Protein AF-A0A3A8K937-F1 (afdb_monomer)

Sequence (108 aa):
MNARDTEVRQQLLHRRETLLTLRRLHGLAAQLVQDLGEPERADSAGVPEELRMLARLHALEERALEEVERALERLGPDGPARCEICGSALGPESPRSLPEVRCCVARA

Secondary structure (DSSP, 8-state):
--HHHHHHHHHHHHHHHHHHHHHHHHHHHHHHHHHT--SS-TT--S--HHHHHHHHHHHHHHHHHHHHHHHHHHH-SSSS-B-TTT--B--TTS-TT-TT--S-GGG-

Radius of gyration: 22.57 Å; Cα contacts (8 Å, |Δi|>4): 67; chains: 1; bounding box: 59×20×56 Å

Nearest PDB structures (foldseek):
  7n6g-assembly1_3I  TM=4.844E-01  e=1.181E+00  Chlamydomonas reinhardtii
  6rw8-assembly1_A  TM=6.672E-01  e=5.181E+00  Xenorhabdus nematophila
  3zx6-assembly1_A  TM=4.708E-01  e=7.974E+00  Archaeoglobus fulgidus DSM 4304
  2dl1-assembly1_A  TM=3.413E-01  e=3.366E+00  Homo sapiens

pLDDT: mean 75.33, std 16.69, range [44.62, 95.62]

Mean predicted aligned error: 13.55 Å

Solvent-accessible surface area (backbone atoms only — not comparable to full-atom values): 6537 Å² total; per-residue (Å²): 118,54,74,64,59,53,51,52,48,50,52,45,52,52,50,45,54,50,43,55,51,50,48,54,51,47,51,53,51,46,50,51,55,57,72,70,61,73,79,92,67,88,87,68,99,59,83,53,69,65,53,56,51,44,53,51,51,47,55,51,44,50,53,53,44,53,54,41,50,55,52,48,59,75,57,45,97,72,52,64,62,54,12,76,84,76,65,46,65,38,55,91,80,52,71,93,82,51,98,80,70,52,49,32,86,94,72,97

Structure (mmCIF, N/CA/C/O backbone):
data_AF-A0A3A8K937-F1
#
_entry.id   AF-A0A3A8K937-F1
#
loop_
_atom_site.group_PDB
_atom_site.id
_atom_site.type_symbol
_atom_site.label_atom_id
_atom_site.label_alt_id
_atom_site.label_comp_id
_atom_site.label_asym_id
_atom_site.label_entity_id
_atom_site.label_seq_id
_atom_site.pdbx_PDB_ins_code
_atom_site.Cartn_x
_atom_site.Cartn_y
_atom_site.Cartn_z
_atom_site.occupancy
_atom_site.B_iso_or_equiv
_atom_site.auth_seq_id
_atom_site.auth_comp_id
_atom_site.auth_asym_id
_atom_site.auth_atom_id
_atom_site.pdbx_PDB_model_num
ATOM 1 N N . MET A 1 1 ? -14.493 0.858 22.031 1.00 53.84 1 MET A N 1
ATOM 2 C CA . MET A 1 1 ? -13.586 0.211 21.061 1.00 53.84 1 MET A CA 1
ATOM 3 C C . MET A 1 1 ? -12.987 -0.995 21.764 1.00 53.84 1 MET A C 1
ATOM 5 O O . MET A 1 1 ? -12.430 -0.800 22.840 1.00 53.84 1 MET A O 1
ATOM 9 N N . ASN A 1 2 ? -13.207 -2.222 21.280 1.00 60.06 2 ASN A N 1
ATOM 10 C CA . ASN A 1 2 ? -12.653 -3.402 21.954 1.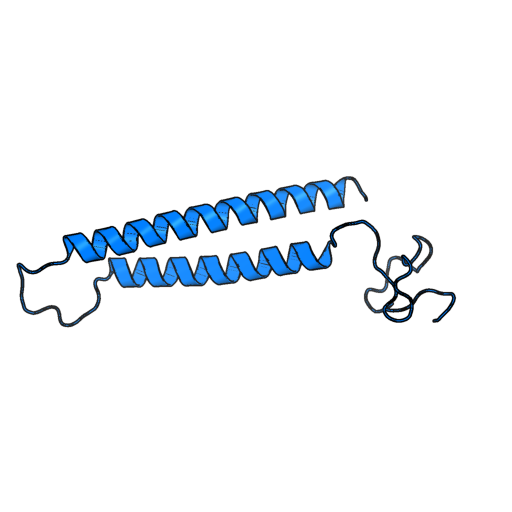00 60.06 2 ASN A CA 1
ATOM 11 C C . ASN A 1 2 ? -11.146 -3.484 21.686 1.00 60.06 2 ASN A C 1
ATOM 13 O O . ASN A 1 2 ? -10.698 -3.070 20.621 1.00 60.06 2 ASN A O 1
ATOM 17 N N . ALA A 1 3 ? -10.367 -4.048 22.615 1.00 67.56 3 ALA A N 1
ATOM 18 C CA . ALA A 1 3 ? -8.917 -4.211 22.443 1.00 67.56 3 ALA A CA 1
ATOM 19 C C . ALA A 1 3 ? -8.559 -4.917 21.117 1.00 67.56 3 ALA A C 1
ATOM 21 O O . ALA A 1 3 ? -7.648 -4.486 20.418 1.00 67.56 3 ALA A O 1
ATOM 22 N N . ARG A 1 4 ? -9.369 -5.905 20.711 1.00 71.62 4 ARG A N 1
ATOM 23 C CA . ARG A 1 4 ? -9.247 -6.601 19.421 1.00 71.62 4 ARG A CA 1
ATOM 24 C C . ARG A 1 4 ? -9.480 -5.697 18.207 1.00 71.62 4 ARG A C 1
ATOM 26 O O . ARG A 1 4 ? -8.737 -5.801 17.242 1.00 71.62 4 ARG A O 1
ATOM 33 N N . ASP A 1 5 ? -10.460 -4.796 18.251 1.00 74.50 5 ASP A N 1
ATOM 34 C CA . ASP A 1 5 ? -10.738 -3.880 17.131 1.00 74.50 5 ASP A CA 1
ATOM 35 C C . ASP A 1 5 ? -9.589 -2.877 16.962 1.00 74.50 5 ASP A C 1
ATOM 37 O O . ASP A 1 5 ? -9.191 -2.548 15.846 1.00 74.50 5 ASP A O 1
ATOM 41 N N . THR A 1 6 ? -9.006 -2.435 18.081 1.00 77.06 6 THR A N 1
ATOM 42 C CA . THR A 1 6 ? -7.812 -1.584 18.092 1.00 77.06 6 THR A CA 1
ATOM 43 C C . THR A 1 6 ? -6.599 -2.310 17.509 1.00 77.06 6 THR A C 1
ATOM 45 O O . THR A 1 6 ? -5.908 -1.744 16.666 1.00 77.06 6 THR A O 1
ATOM 48 N N . GLU A 1 7 ? -6.344 -3.555 17.920 1.00 80.44 7 GLU A N 1
ATOM 49 C CA . GLU A 1 7 ? -5.241 -4.377 17.401 1.00 80.44 7 GLU A CA 1
ATOM 50 C C . GLU A 1 7 ? -5.383 -4.637 15.898 1.00 80.44 7 GLU A C 1
ATOM 52 O O . GLU A 1 7 ? -4.435 -4.419 15.143 1.00 80.44 7 GLU A O 1
ATOM 57 N N . VAL A 1 8 ? -6.578 -5.025 15.443 1.00 84.44 8 VAL A N 1
ATOM 58 C CA . VAL A 1 8 ? -6.868 -5.243 14.019 1.00 84.44 8 VAL A CA 1
ATOM 59 C C . VAL A 1 8 ? -6.690 -3.947 13.226 1.00 84.44 8 VAL A C 1
ATOM 61 O O . VAL A 1 8 ? -6.072 -3.958 12.162 1.00 84.44 8 VAL A O 1
ATOM 64 N N . ARG A 1 9 ? -7.153 -2.805 13.750 1.00 85.31 9 ARG A N 1
ATOM 65 C CA . ARG A 1 9 ? -6.943 -1.499 13.111 1.00 85.31 9 ARG A CA 1
ATOM 66 C C . ARG A 1 9 ? -5.459 -1.163 12.980 1.00 85.31 9 ARG A C 1
ATOM 68 O O . ARG A 1 9 ? -5.041 -0.731 11.912 1.00 85.31 9 ARG A O 1
ATOM 75 N N . GLN A 1 10 ? -4.661 -1.376 14.027 1.00 87.69 10 GLN A N 1
ATOM 76 C CA . GLN A 1 10 ? -3.214 -1.133 13.981 1.00 87.69 10 GLN A CA 1
ATOM 77 C C . GLN A 1 10 ? -2.518 -2.033 12.953 1.00 87.69 10 GLN A C 1
ATOM 79 O O . GLN A 1 10 ? -1.694 -1.554 12.178 1.00 87.69 10 GLN A O 1
ATOM 84 N N . GLN A 1 11 ? -2.898 -3.312 12.875 1.00 91.06 11 GLN A N 1
ATOM 85 C CA . GLN A 1 11 ? -2.377 -4.230 11.858 1.00 91.06 11 GLN A CA 1
ATOM 86 C C . GLN A 1 11 ? -2.726 -3.773 10.435 1.00 91.06 11 GLN A C 1
ATOM 88 O O . GLN A 1 11 ? -1.864 -3.787 9.557 1.00 91.06 11 GLN A O 1
ATOM 93 N N . LEU A 1 12 ? -3.964 -3.329 10.203 1.00 89.94 12 LEU A N 1
ATOM 94 C CA . LEU A 1 12 ? -4.400 -2.822 8.899 1.00 89.94 12 LEU A CA 1
ATOM 95 C C . LEU A 1 12 ? -3.699 -1.512 8.520 1.00 89.94 12 LEU A C 1
ATOM 97 O O . LEU A 1 12 ? -3.279 -1.362 7.375 1.00 89.94 12 LEU A O 1
ATOM 101 N N . LEU A 1 13 ? -3.514 -0.589 9.468 1.00 90.69 13 LEU A N 1
ATOM 102 C CA . LEU A 1 13 ? -2.753 0.646 9.246 1.00 90.69 13 LEU A CA 1
ATOM 103 C C . LEU A 1 13 ? -1.290 0.344 8.902 1.00 90.69 13 LEU A C 1
ATOM 105 O O . LEU A 1 13 ? -0.778 0.847 7.903 1.00 90.69 13 LEU A O 1
ATOM 109 N N . HIS A 1 14 ? -0.650 -0.551 9.655 1.00 93.19 14 HIS A N 1
ATOM 110 C CA . HIS A 1 14 ? 0.715 -0.986 9.370 1.00 93.19 14 HIS A CA 1
ATOM 111 C C . HIS A 1 14 ? 0.831 -1.653 7.990 1.00 93.19 14 HIS A C 1
ATOM 113 O O . HIS A 1 14 ? 1.756 -1.386 7.215 1.00 93.19 14 HIS A O 1
ATOM 119 N N . ARG A 1 15 ? -0.148 -2.494 7.633 1.00 94.69 15 ARG A N 1
ATOM 120 C CA . ARG A 1 15 ? -0.213 -3.121 6.310 1.00 94.69 15 ARG A CA 1
ATOM 121 C C . ARG A 1 15 ? -0.381 -2.084 5.199 1.00 94.69 15 ARG A C 1
ATOM 123 O O . ARG A 1 15 ? 0.285 -2.206 4.172 1.00 94.69 15 ARG A O 1
ATOM 130 N N . ARG A 1 16 ? -1.216 -1.061 5.407 1.00 94.69 16 ARG A N 1
ATOM 131 C CA . ARG A 1 16 ? -1.411 0.057 4.473 1.00 94.69 16 ARG A CA 1
ATOM 132 C C . ARG A 1 16 ? -0.107 0.805 4.213 1.00 94.69 16 ARG A C 1
ATOM 134 O O . ARG A 1 16 ? 0.264 0.996 3.059 1.00 94.69 16 ARG A O 1
ATOM 141 N N . GLU A 1 17 ? 0.607 1.191 5.266 1.00 95.44 17 GLU A N 1
ATOM 142 C CA . GLU A 1 17 ? 1.900 1.883 5.154 1.00 95.44 17 GLU A CA 1
ATOM 143 C C . GLU A 1 17 ? 2.943 1.040 4.411 1.00 95.44 17 GLU A C 1
ATOM 145 O O . GLU A 1 17 ? 3.666 1.547 3.548 1.00 95.44 17 GLU A O 1
ATOM 150 N N . THR A 1 18 ? 2.970 -0.265 4.688 1.00 94.88 18 THR A N 1
ATOM 151 C CA . THR A 1 18 ? 3.847 -1.215 3.993 1.00 94.88 18 THR A CA 1
ATOM 152 C C . THR A 1 18 ? 3.544 -1.2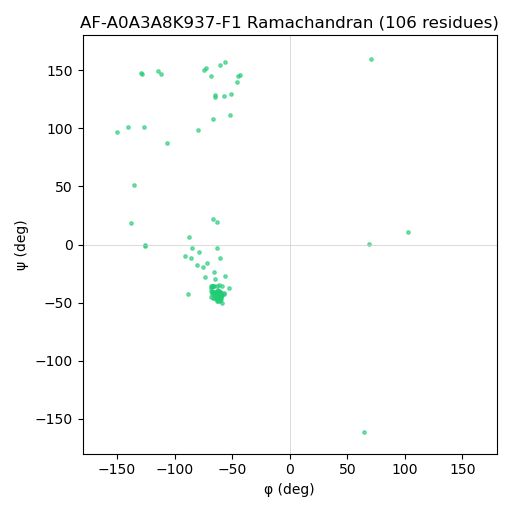52 2.494 1.00 94.88 18 THR A C 1
ATOM 154 O O . THR A 1 18 ? 4.458 -1.122 1.682 1.00 94.88 18 THR A O 1
ATOM 157 N N . LEU A 1 19 ? 2.270 -1.379 2.108 1.00 93.62 19 LEU A N 1
ATOM 158 C CA . LEU A 1 19 ? 1.854 -1.411 0.700 1.00 93.62 19 LEU A CA 1
ATOM 159 C C . LEU A 1 19 ? 2.182 -0.102 -0.027 1.00 93.62 19 LEU A C 1
ATOM 161 O O . LEU A 1 19 ? 2.692 -0.131 -1.143 1.00 93.62 19 LEU A O 1
ATOM 165 N N . LEU A 1 20 ? 1.951 1.048 0.612 1.00 93.81 20 LEU A N 1
ATOM 166 C CA . LEU A 1 20 ? 2.313 2.353 0.047 1.00 93.81 20 LEU A CA 1
ATOM 167 C C . LEU A 1 20 ? 3.824 2.477 -0.185 1.00 93.81 20 LEU A C 1
ATOM 169 O O . LEU A 1 20 ? 4.256 2.997 -1.216 1.00 93.81 20 LEU A O 1
ATOM 173 N N . THR A 1 21 ? 4.625 1.969 0.752 1.00 95.12 21 THR A N 1
ATOM 174 C CA . THR A 1 21 ? 6.087 1.960 0.636 1.00 95.12 21 THR A CA 1
ATOM 175 C C . THR A 1 21 ? 6.546 1.064 -0.512 1.00 95.12 21 THR A C 1
ATOM 177 O O . THR A 1 21 ? 7.358 1.498 -1.329 1.00 95.12 21 THR A O 1
ATOM 180 N N . LEU A 1 22 ? 5.995 -0.149 -0.622 1.00 92.88 22 LEU A N 1
ATOM 181 C CA . LEU A 1 22 ? 6.317 -1.082 -1.706 1.00 92.88 22 LEU A CA 1
ATOM 182 C C . LEU A 1 22 ? 5.985 -0.496 -3.081 1.00 92.88 22 LEU A C 1
ATOM 184 O O . LEU A 1 22 ? 6.856 -0.465 -3.946 1.00 92.88 22 LEU A O 1
ATOM 188 N N . ARG A 1 23 ? 4.795 0.095 -3.247 1.00 93.38 23 ARG A N 1
ATOM 189 C CA . ARG A 1 23 ? 4.404 0.763 -4.502 1.00 93.38 23 ARG A CA 1
ATOM 190 C C . ARG A 1 23 ? 5.377 1.864 -4.900 1.00 93.38 23 ARG A C 1
ATOM 192 O O . ARG A 1 23 ? 5.737 1.990 -6.068 1.00 93.38 23 ARG A O 1
ATOM 199 N N . ARG A 1 24 ? 5.829 2.668 -3.931 1.00 93.62 24 ARG A N 1
ATOM 200 C CA . ARG A 1 24 ? 6.831 3.710 -4.186 1.00 93.62 24 ARG A CA 1
ATOM 201 C C . ARG A 1 24 ? 8.152 3.100 -4.661 1.00 93.62 24 ARG A C 1
ATOM 203 O O . ARG A 1 24 ? 8.730 3.603 -5.619 1.00 93.62 24 ARG A O 1
ATOM 210 N N . LEU A 1 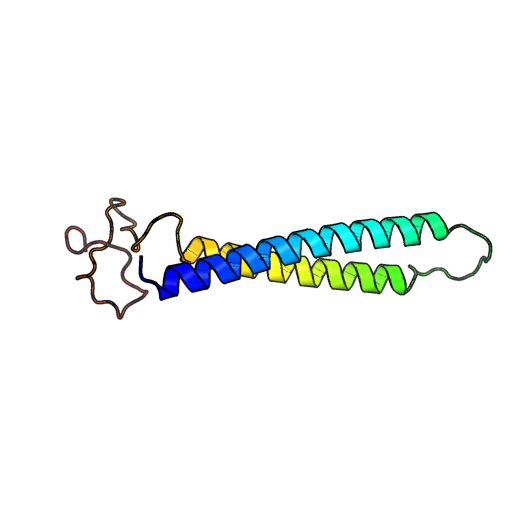25 ? 8.620 2.033 -4.015 1.00 93.69 25 LEU A N 1
ATOM 211 C CA . LEU A 1 25 ? 9.861 1.348 -4.389 1.00 93.69 25 LEU A CA 1
ATOM 212 C C . LEU A 1 25 ? 9.766 0.703 -5.775 1.00 93.69 25 LEU A C 1
ATOM 214 O O . LEU A 1 25 ? 10.680 0.866 -6.579 1.00 93.69 25 LEU A O 1
ATOM 218 N N . HIS A 1 26 ? 8.659 0.033 -6.091 1.00 93.00 26 HIS A N 1
ATOM 219 C CA . HIS A 1 26 ? 8.444 -0.557 -7.411 1.00 93.00 26 HIS A CA 1
ATOM 220 C C . HIS A 1 26 ? 8.311 0.496 -8.510 1.00 93.00 26 HIS A C 1
ATOM 222 O O . HIS A 1 26 ? 8.840 0.293 -9.600 1.00 93.00 26 HIS A O 1
ATOM 228 N N . GLY A 1 27 ? 7.697 1.648 -8.221 1.00 90.44 27 GLY A N 1
ATOM 229 C CA . GLY A 1 27 ? 7.688 2.788 -9.138 1.00 90.44 27 GLY A CA 1
ATOM 230 C C . GLY A 1 27 ? 9.099 3.300 -9.450 1.00 90.44 27 GLY A C 1
ATOM 231 O O . GLY A 1 27 ? 9.435 3.508 -10.613 1.00 90.44 27 GLY A O 1
ATOM 232 N N . LEU A 1 28 ? 9.955 3.432 -8.429 1.00 92.75 28 LEU A N 1
ATOM 233 C CA . LEU A 1 28 ? 11.361 3.809 -8.618 1.00 92.75 28 LEU A CA 1
ATOM 234 C C . LEU A 1 28 ? 12.141 2.748 -9.408 1.00 92.75 28 LEU A C 1
ATOM 236 O O . LEU A 1 28 ? 12.922 3.095 -10.289 1.00 92.75 28 LEU A O 1
ATOM 240 N N . ALA A 1 29 ? 11.912 1.463 -9.131 1.00 89.38 29 ALA A N 1
ATOM 241 C CA . ALA A 1 29 ? 12.532 0.370 -9.876 1.00 89.38 29 ALA A CA 1
ATOM 242 C C . ALA A 1 29 ? 12.100 0.365 -11.351 1.00 89.38 29 ALA A C 1
ATOM 244 O O . ALA A 1 29 ? 12.932 0.164 -12.230 1.00 89.38 29 ALA A O 1
ATOM 245 N N . ALA A 1 30 ? 10.823 0.637 -11.635 1.00 88.75 30 ALA A N 1
ATOM 246 C CA . ALA A 1 30 ? 10.319 0.737 -13.002 1.00 88.75 30 ALA A CA 1
ATOM 247 C C . ALA A 1 30 ? 10.962 1.901 -13.759 1.00 88.75 30 ALA A C 1
ATOM 249 O O . ALA A 1 30 ? 11.342 1.722 -14.913 1.00 88.75 30 ALA A O 1
ATOM 250 N N . GLN A 1 31 ? 11.135 3.052 -13.101 1.00 88.62 31 GLN A N 1
ATOM 251 C CA . GLN A 1 31 ? 11.842 4.190 -13.684 1.00 88.62 31 GLN A CA 1
ATOM 252 C C . GLN A 1 31 ? 13.301 3.839 -13.994 1.00 88.62 31 GLN A C 1
ATOM 254 O O . GLN A 1 31 ? 13.748 4.049 -15.111 1.00 88.62 31 GLN A O 1
ATOM 259 N N . LEU A 1 32 ? 14.016 3.210 -13.055 1.00 88.06 32 LEU A N 1
ATOM 260 C CA . LEU A 1 32 ? 15.405 2.789 -13.270 1.00 88.06 32 LEU A CA 1
ATOM 261 C C . LEU A 1 32 ? 15.547 1.806 -14.437 1.00 88.06 32 LEU A C 1
ATOM 263 O O . LEU A 1 32 ? 16.473 1.930 -15.229 1.00 88.06 32 LEU A O 1
ATOM 267 N N . VAL A 1 33 ? 14.638 0.836 -14.561 1.00 84.44 33 VAL A N 1
ATOM 268 C CA . VAL A 1 33 ? 14.655 -0.124 -15.677 1.00 84.44 33 VAL A CA 1
ATOM 269 C C . VAL A 1 33 ? 14.383 0.572 -17.015 1.00 84.44 33 VAL A C 1
ATOM 271 O O . VAL A 1 33 ? 14.972 0.190 -18.021 1.00 84.44 33 VAL A O 1
ATOM 274 N N . GLN A 1 34 ? 13.521 1.594 -17.038 1.00 83.06 34 GLN A N 1
ATOM 275 C CA . GLN A 1 34 ? 13.288 2.409 -18.235 1.00 83.06 34 GLN A CA 1
ATOM 276 C C . GLN A 1 34 ? 14.519 3.254 -18.586 1.00 83.06 34 GLN A C 1
ATOM 278 O O . GLN A 1 34 ? 14.936 3.259 -19.739 1.00 83.06 34 GLN A O 1
ATOM 283 N N . ASP A 1 35 ? 15.133 3.901 -17.594 1.00 83.38 35 ASP A N 1
ATOM 284 C CA . ASP A 1 35 ? 16.289 4.785 -17.780 1.00 83.38 35 ASP A CA 1
ATOM 285 C C . ASP A 1 35 ? 17.547 4.019 -18.227 1.00 83.38 35 ASP A C 1
ATOM 287 O O . ASP A 1 35 ? 18.333 4.516 -19.030 1.00 83.38 35 ASP A O 1
ATOM 291 N N . LEU A 1 36 ? 17.737 2.793 -17.729 1.00 77.88 36 LEU A N 1
ATOM 292 C CA . LEU A 1 36 ? 18.829 1.895 -18.132 1.00 77.88 36 LEU A CA 1
ATOM 293 C C . LEU A 1 36 ? 18.556 1.180 -19.470 1.00 77.88 36 LEU A C 1
ATOM 295 O O . LEU A 1 36 ? 19.419 0.455 -19.964 1.00 77.88 36 LEU A O 1
ATOM 299 N N . GLY A 1 37 ? 17.356 1.343 -20.032 1.00 67.19 37 GLY A N 1
ATOM 300 C CA . GLY A 1 37 ? 16.826 0.563 -21.147 1.00 67.19 37 GLY A CA 1
ATOM 301 C C . GLY A 1 37 ? 17.158 1.045 -22.567 1.00 67.19 37 GLY A C 1
ATOM 302 O O . GLY A 1 37 ? 16.639 0.449 -23.508 1.00 67.19 37 GLY A O 1
ATOM 303 N N . GLU A 1 38 ? 18.001 2.062 -22.784 1.00 60.38 38 GLU A N 1
ATOM 304 C CA . GLU A 1 38 ? 18.340 2.559 -24.139 1.00 60.38 38 GLU A CA 1
ATOM 305 C C . GLU A 1 38 ? 19.819 2.341 -24.541 1.00 60.38 38 GLU A C 1
ATOM 307 O O . GLU A 1 38 ? 20.703 2.500 -23.701 1.00 60.38 38 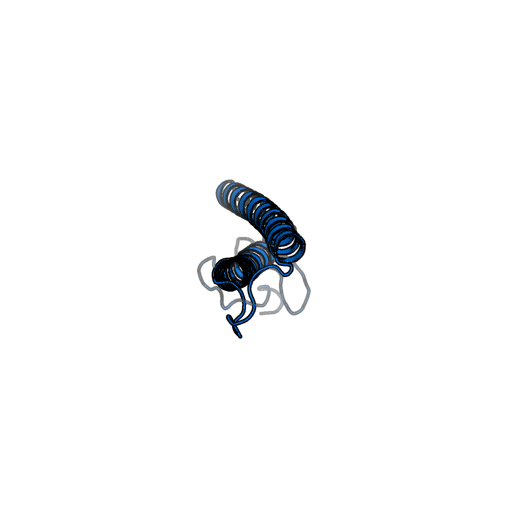GLU A O 1
ATOM 312 N N . PRO A 1 39 ? 20.166 2.137 -25.837 1.00 55.91 39 PRO A N 1
ATOM 313 C CA . PRO A 1 39 ? 19.460 1.423 -26.899 1.00 55.91 39 PRO A CA 1
ATOM 314 C C . PRO A 1 39 ? 20.443 0.510 -27.676 1.00 55.91 39 PRO A C 1
ATOM 316 O O . PRO A 1 39 ? 20.569 0.625 -28.890 1.00 55.91 39 PRO A O 1
ATOM 319 N N . GLU A 1 40 ? 21.237 -0.347 -27.024 1.00 49.72 40 GLU A N 1
ATOM 320 C CA . GLU A 1 40 ? 22.350 -0.992 -27.754 1.00 49.72 40 GLU A CA 1
ATOM 321 C C . GLU A 1 40 ? 21.991 -2.268 -28.535 1.00 49.72 40 GLU A C 1
ATOM 323 O O . GLU A 1 40 ? 22.838 -2.797 -29.253 1.00 49.72 40 GLU A O 1
ATOM 328 N N . ARG A 1 41 ? 20.749 -2.774 -28.485 1.00 48.09 41 ARG A N 1
ATOM 329 C CA . ARG A 1 41 ? 20.331 -3.889 -29.356 1.00 48.09 41 ARG A CA 1
ATOM 330 C C . ARG A 1 41 ? 18.916 -3.707 -29.875 1.00 48.09 41 ARG A C 1
ATOM 332 O O . ARG A 1 41 ? 17.929 -3.987 -29.203 1.00 48.09 41 ARG A O 1
ATOM 339 N N . ALA A 1 42 ? 18.869 -3.256 -31.122 1.00 54.47 42 ALA A N 1
ATOM 340 C CA . ALA A 1 42 ? 17.768 -3.497 -32.028 1.00 54.47 42 ALA A CA 1
ATOM 341 C C . ALA A 1 42 ? 17.301 -4.966 -31.948 1.00 54.47 42 ALA A C 1
ATOM 343 O O . ALA A 1 42 ? 18.117 -5.873 -31.784 1.00 54.47 42 ALA A O 1
ATOM 344 N N . ASP A 1 43 ? 15.991 -5.149 -32.129 1.00 53.06 43 ASP A N 1
ATOM 345 C CA . ASP A 1 43 ? 15.268 -6.406 -32.395 1.00 53.06 43 ASP A CA 1
ATOM 346 C C . ASP A 1 43 ? 14.492 -7.095 -31.251 1.00 53.06 43 ASP A C 1
ATOM 348 O O . ASP A 1 43 ? 13.944 -8.178 -31.440 1.00 53.06 43 ASP A O 1
ATOM 352 N N . SER A 1 44 ? 14.293 -6.450 -30.096 1.00 54.62 44 SER A N 1
ATOM 353 C CA . SER A 1 44 ? 13.249 -6.868 -29.139 1.00 54.62 44 SER A CA 1
ATOM 354 C C . SER A 1 44 ? 12.072 -5.892 -29.142 1.00 54.62 44 SER A C 1
ATOM 356 O O . SER A 1 44 ? 12.010 -4.967 -28.341 1.00 54.62 44 SER A O 1
ATOM 358 N N . ALA A 1 45 ? 11.100 -6.116 -30.031 1.00 59.91 45 ALA A N 1
ATOM 359 C CA . ALA A 1 45 ? 9.858 -5.340 -30.167 1.00 59.91 45 ALA A CA 1
ATOM 360 C C . ALA A 1 45 ? 8.872 -5.460 -28.972 1.00 59.91 45 ALA A C 1
ATOM 362 O O . ALA A 1 45 ? 7.669 -5.251 -29.127 1.00 59.91 45 ALA A O 1
ATOM 363 N N . GLY A 1 46 ? 9.340 -5.838 -27.779 1.00 67.31 46 GLY A N 1
ATOM 364 C CA . GLY A 1 46 ? 8.500 -6.094 -26.612 1.00 67.31 46 GLY A CA 1
ATOM 365 C C . GLY A 1 46 ? 8.963 -5.329 -25.379 1.00 67.31 46 GLY A C 1
ATOM 366 O O . GLY A 1 46 ? 10.155 -5.169 -25.153 1.00 67.31 46 GLY A O 1
ATOM 367 N N . VAL A 1 47 ? 8.002 -4.924 -24.541 1.00 70.19 47 VAL A N 1
ATOM 368 C CA . VAL A 1 47 ? 8.268 -4.388 -23.194 1.00 70.19 47 VAL A CA 1
ATOM 369 C C . VAL A 1 47 ? 9.186 -5.364 -22.438 1.00 70.19 47 VAL A C 1
ATOM 371 O O . VAL A 1 47 ? 8.825 -6.549 -22.413 1.00 70.19 47 VAL A O 1
ATOM 374 N N . PRO A 1 48 ? 10.300 -4.909 -21.826 1.00 81.44 48 PRO A N 1
ATOM 375 C CA . PRO A 1 48 ? 11.167 -5.727 -20.977 1.00 81.44 48 PRO A CA 1
ATOM 376 C C . PRO A 1 48 ? 10.373 -6.580 -19.983 1.00 81.44 48 PRO A C 1
ATOM 378 O O . PRO A 1 48 ? 9.361 -6.130 -19.432 1.00 81.44 48 PRO A O 1
ATOM 381 N N . GLU A 1 49 ? 10.796 -7.824 -19.763 1.00 83.88 49 GLU A N 1
ATOM 382 C CA . GLU A 1 49 ? 10.108 -8.750 -18.854 1.00 83.88 49 GLU A CA 1
ATOM 383 C C . GLU A 1 49 ? 10.030 -8.178 -17.430 1.00 83.88 49 GLU A C 1
ATOM 385 O O . GLU A 1 49 ? 8.997 -8.281 -16.766 1.00 83.88 49 GLU A O 1
ATOM 390 N N . GLU A 1 50 ? 11.070 -7.457 -17.021 1.00 85.75 50 GLU A N 1
ATOM 391 C CA . GLU A 1 50 ? 11.193 -6.742 -15.757 1.00 85.75 50 GLU A CA 1
ATOM 392 C C . GLU A 1 50 ? 10.092 -5.687 -15.597 1.00 85.75 50 GLU A C 1
ATOM 394 O O . GLU A 1 50 ? 9.443 -5.619 -14.553 1.00 85.75 50 GLU A O 1
ATOM 399 N N . LEU A 1 51 ? 9.803 -4.911 -16.648 1.00 86.44 51 LEU A N 1
ATOM 400 C CA . LEU A 1 51 ? 8.720 -3.924 -16.625 1.00 86.44 51 LEU A CA 1
ATOM 401 C C . LEU A 1 51 ? 7.343 -4.590 -16.574 1.00 86.44 51 LEU A C 1
ATOM 403 O O . LEU A 1 51 ? 6.447 -4.096 -15.888 1.00 86.44 51 LEU A O 1
ATOM 407 N N . ARG A 1 52 ? 7.162 -5.742 -17.236 1.00 88.50 52 ARG A N 1
ATOM 408 C CA . ARG A 1 52 ? 5.909 -6.513 -17.129 1.00 88.50 52 ARG A CA 1
ATOM 409 C C . ARG A 1 52 ? 5.716 -7.068 -15.721 1.00 88.50 52 ARG A C 1
ATOM 411 O O . ARG A 1 52 ? 4.595 -7.054 -15.215 1.00 88.50 52 ARG A O 1
ATOM 418 N N . MET A 1 53 ? 6.783 -7.559 -15.095 1.00 91.56 53 MET A N 1
ATOM 419 C CA . MET A 1 53 ? 6.755 -8.041 -13.717 1.00 91.56 53 MET A CA 1
ATOM 420 C C . MET A 1 53 ? 6.416 -6.905 -12.747 1.00 91.56 53 MET A C 1
ATOM 422 O O . MET A 1 53 ? 5.502 -7.058 -11.938 1.00 91.56 53 MET A O 1
ATOM 426 N N . LEU A 1 54 ? 7.080 -5.753 -12.869 1.00 91.44 54 LEU A N 1
ATOM 427 C CA . LEU A 1 54 ? 6.816 -4.578 -12.035 1.00 91.44 54 LEU A CA 1
ATOM 428 C C . LEU A 1 54 ? 5.377 -4.071 -12.198 1.00 91.44 54 LEU A C 1
ATOM 430 O O . LEU A 1 54 ? 4.714 -3.792 -11.203 1.00 91.44 54 LEU A O 1
ATOM 434 N N . ALA A 1 55 ? 4.844 -4.054 -13.423 1.00 89.50 55 ALA A N 1
ATOM 435 C CA . ALA A 1 55 ? 3.444 -3.705 -13.665 1.00 89.50 55 ALA A CA 1
ATOM 436 C C . ALA A 1 55 ? 2.465 -4.681 -12.983 1.00 89.50 55 ALA A C 1
ATOM 438 O O . ALA A 1 55 ? 1.455 -4.258 -12.419 1.00 89.50 55 ALA A O 1
ATOM 439 N N . ARG A 1 56 ? 2.764 -5.990 -12.988 1.00 93.75 56 ARG A N 1
ATOM 440 C CA . ARG A 1 56 ? 1.952 -6.993 -12.274 1.00 93.75 56 ARG A CA 1
ATOM 441 C C . ARG A 1 56 ? 2.008 -6.799 -10.761 1.00 93.75 56 ARG A C 1
ATOM 443 O O . ARG A 1 56 ? 0.966 -6.890 -10.118 1.00 93.75 56 ARG A O 1
ATOM 450 N N . LEU A 1 57 ? 3.189 -6.529 -10.204 1.00 93.75 57 LEU A N 1
ATOM 451 C CA . LEU A 1 57 ? 3.352 -6.247 -8.774 1.00 93.75 57 LEU A CA 1
ATOM 452 C C . LEU A 1 57 ? 2.546 -5.014 -8.366 1.00 93.75 57 LEU A C 1
ATOM 454 O O . LEU A 1 57 ? 1.764 -5.087 -7.422 1.00 93.75 57 LEU A O 1
ATOM 458 N N . HIS A 1 58 ? 2.635 -3.935 -9.144 1.00 91.50 58 HIS A N 1
ATOM 459 C CA . HIS A 1 58 ? 1.891 -2.705 -8.878 1.00 91.50 58 HIS A CA 1
ATOM 460 C C . HIS A 1 58 ? 0.374 -2.931 -8.878 1.00 91.50 58 HIS A C 1
ATOM 462 O O . HIS A 1 58 ? -0.325 -2.439 -7.995 1.00 91.50 58 HIS A O 1
ATOM 468 N N . ALA A 1 59 ? -0.137 -3.731 -9.821 1.00 93.19 59 ALA A N 1
ATOM 469 C CA . ALA A 1 59 ? -1.556 -4.081 -9.884 1.00 93.19 59 ALA A CA 1
ATOM 470 C C . ALA A 1 59 ? -2.016 -4.941 -8.691 1.00 93.19 59 ALA A C 1
ATOM 472 O O . ALA A 1 59 ? -3.145 -4.799 -8.219 1.00 93.19 59 ALA A O 1
ATOM 473 N N . LEU A 1 60 ? -1.163 -5.842 -8.191 1.00 95.19 60 LEU A N 1
ATOM 474 C CA . LEU A 1 60 ? -1.454 -6.627 -6.987 1.00 95.19 60 LEU A CA 1
ATOM 475 C C . LEU A 1 60 ? -1.469 -5.745 -5.734 1.00 95.19 60 LEU A C 1
ATOM 477 O O . LEU A 1 60 ? -2.331 -5.907 -4.873 1.00 95.19 60 LEU A O 1
ATOM 481 N N . GLU A 1 61 ? -0.539 -4.800 -5.645 1.00 93.81 61 GLU A N 1
ATOM 482 C CA . GLU A 1 61 ? -0.432 -3.872 -4.521 1.00 93.81 61 GLU A CA 1
ATOM 483 C C . GLU A 1 61 ? -1.589 -2.883 -4.464 1.00 93.81 61 GLU A C 1
ATOM 485 O O . GLU A 1 61 ? -2.060 -2.566 -3.376 1.00 93.81 61 GLU A O 1
ATOM 490 N N . GLU A 1 62 ? -2.066 -2.422 -5.619 1.00 93.44 62 GLU A N 1
ATOM 491 C CA . GLU A 1 62 ? -3.247 -1.568 -5.727 1.00 93.44 62 GLU A CA 1
ATOM 492 C C . GLU A 1 62 ? -4.500 -2.282 -5.214 1.00 93.44 62 GLU A C 1
ATOM 494 O O . GLU A 1 62 ? -5.178 -1.764 -4.329 1.00 93.44 62 GLU A O 1
ATOM 499 N N . ARG A 1 63 ? -4.744 -3.521 -5.658 1.00 95.62 63 ARG A N 1
ATOM 500 C CA . ARG A 1 63 ? -5.866 -4.333 -5.153 1.00 95.62 63 ARG A CA 1
ATOM 501 C C . ARG A 1 63 ? -5.766 -4.581 -3.650 1.00 95.62 63 ARG A C 1
ATOM 503 O O . ARG A 1 63 ? -6.748 -4.428 -2.931 1.00 95.62 63 ARG A O 1
ATOM 510 N N . ALA A 1 64 ? -4.576 -4.931 -3.162 1.00 94.06 64 ALA A N 1
ATOM 511 C CA . ALA A 1 64 ? -4.358 -5.153 -1.736 1.00 94.06 64 ALA A CA 1
ATOM 512 C C . ALA A 1 64 ? -4.579 -3.871 -0.914 1.00 94.06 64 ALA A C 1
ATOM 514 O O . ALA A 1 64 ? -5.082 -3.935 0.207 1.00 94.06 64 ALA A O 1
ATOM 515 N N . LEU A 1 65 ? -4.212 -2.707 -1.457 1.00 94.25 65 LEU A N 1
ATOM 516 C CA . LEU A 1 65 ? -4.440 -1.420 -0.812 1.00 94.25 65 LEU A CA 1
ATOM 517 C C . LEU A 1 65 ? -5.937 -1.101 -0.732 1.00 94.25 65 LEU A C 1
ATOM 519 O O . LEU A 1 65 ? -6.409 -0.757 0.348 1.00 94.25 65 LEU A O 1
ATOM 523 N N . GLU A 1 66 ? -6.685 -1.294 -1.821 1.00 94.31 66 GLU A N 1
ATOM 524 C CA . GLU A 1 66 ? -8.144 -1.119 -1.834 1.00 94.31 66 GLU A CA 1
ATOM 525 C C . GLU A 1 66 ? -8.842 -2.009 -0.795 1.00 94.31 66 GLU A C 1
ATOM 527 O O . GLU A 1 66 ? -9.749 -1.566 -0.087 1.00 94.31 66 GLU A O 1
ATOM 532 N N . GLU A 1 67 ? -8.420 -3.268 -0.666 1.00 93.94 67 GLU A N 1
ATOM 533 C CA . GLU A 1 67 ? -8.968 -4.195 0.328 1.00 93.94 67 GLU A CA 1
ATOM 534 C C . GLU A 1 67 ? -8.716 -3.722 1.765 1.00 93.94 67 GLU A C 1
ATOM 536 O O . GLU A 1 67 ? -9.617 -3.783 2.610 1.00 93.94 67 GLU A O 1
ATOM 541 N N . VAL A 1 68 ? -7.508 -3.219 2.042 1.00 91.88 68 VAL A N 1
ATOM 542 C CA . VAL A 1 68 ? -7.136 -2.673 3.353 1.00 91.88 68 VAL A CA 1
ATOM 543 C C . VAL A 1 68 ? -7.907 -1.390 3.655 1.00 91.88 68 VAL A C 1
ATOM 545 O O . VAL A 1 68 ? -8.402 -1.231 4.771 1.00 91.88 68 VAL A O 1
ATOM 548 N N . GLU A 1 69 ? -8.059 -0.494 2.683 1.00 89.81 69 GLU A N 1
ATOM 549 C CA . GLU A 1 69 ? -8.808 0.755 2.854 1.00 89.81 69 GLU A CA 1
ATOM 550 C C . GLU A 1 69 ? -10.291 0.476 3.124 1.00 89.81 69 GLU A C 1
ATOM 552 O O . GLU A 1 69 ? -10.826 0.963 4.120 1.00 89.81 69 GLU A O 1
ATOM 557 N N . ARG A 1 70 ? -10.917 -0.444 2.379 1.00 89.06 70 ARG A N 1
ATOM 558 C CA . ARG A 1 70 ? -12.287 -0.912 2.667 1.00 89.06 70 ARG A CA 1
ATOM 559 C C . ARG A 1 70 ? -12.415 -1.592 4.031 1.00 89.06 70 ARG A C 1
ATOM 561 O O . ARG A 1 70 ? -13.464 -1.534 4.674 1.00 89.06 70 ARG A O 1
ATOM 568 N N . ALA A 1 71 ? -11.389 -2.312 4.483 1.00 85.69 71 ALA A N 1
ATOM 569 C CA . ALA A 1 71 ? -11.387 -2.903 5.821 1.00 85.69 71 ALA A CA 1
ATOM 570 C C . ALA A 1 71 ? -11.327 -1.825 6.916 1.00 85.69 71 ALA A C 1
ATOM 572 O O . ALA A 1 71 ? -12.062 -1.921 7.898 1.00 85.69 71 ALA A O 1
ATOM 573 N N . LEU A 1 72 ? -10.518 -0.781 6.724 1.00 84.88 72 LEU A N 1
ATOM 574 C CA . LEU A 1 72 ? -10.424 0.359 7.637 1.00 84.88 72 LEU A CA 1
ATOM 575 C C . LEU A 1 72 ? -11.713 1.192 7.668 1.00 84.88 72 LEU A C 1
ATOM 577 O O . LEU A 1 72 ? -12.152 1.576 8.749 1.00 84.88 72 LEU A O 1
ATOM 581 N N . GLU A 1 73 ? -12.353 1.420 6.520 1.00 84.00 73 GLU A N 1
ATOM 582 C CA . GLU A 1 73 ? -13.649 2.109 6.431 1.00 84.00 73 GLU A CA 1
ATOM 583 C C . GLU A 1 73 ? -14.735 1.383 7.231 1.00 84.00 73 GLU A C 1
ATOM 585 O O . GLU A 1 73 ? -15.474 2.012 7.989 1.00 84.00 73 GLU A O 1
ATOM 590 N N . ARG A 1 74 ? -14.789 0.047 7.130 1.00 79.94 74 ARG A N 1
ATOM 591 C CA . ARG A 1 74 ? -15.735 -0.785 7.894 1.00 79.94 74 ARG A CA 1
ATOM 592 C C . ARG A 1 74 ? -15.502 -0.737 9.403 1.00 79.94 74 ARG A C 1
ATOM 594 O O . ARG A 1 74 ? -16.458 -0.891 10.158 1.00 79.94 74 ARG A O 1
ATOM 601 N N . LEU A 1 75 ? -14.260 -0.534 9.843 1.00 73.12 75 LEU A N 1
ATOM 602 C CA . LEU A 1 75 ? -13.935 -0.368 11.264 1.00 73.12 75 LEU A CA 1
ATOM 603 C C . LEU A 1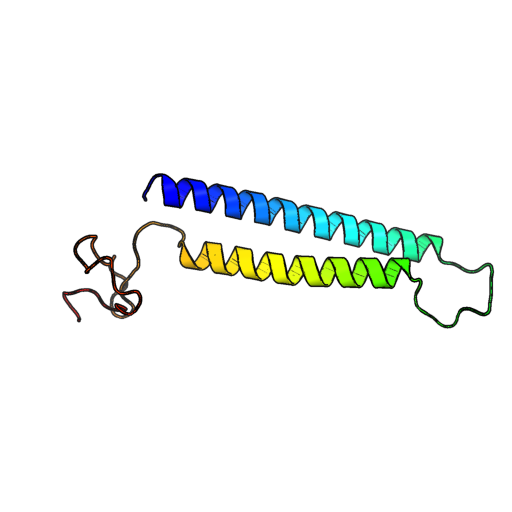 75 ? -14.324 1.017 11.803 1.00 73.12 75 LEU A C 1
ATOM 605 O O . LEU A 1 75 ? -14.482 1.168 13.013 1.00 73.12 75 LEU A O 1
ATOM 609 N N . GLY A 1 76 ? -14.515 2.001 10.919 1.00 62.50 76 GLY A N 1
ATOM 610 C CA . GLY A 1 76 ? -14.887 3.366 11.268 1.00 62.50 76 GLY A CA 1
ATOM 611 C C . GLY A 1 76 ? -13.766 4.159 11.967 1.00 62.50 76 GLY A C 1
ATOM 612 O O . GLY A 1 76 ? -12.817 3.593 12.515 1.00 62.50 76 GLY A O 1
ATOM 613 N N . PRO A 1 77 ? -13.843 5.503 11.956 1.00 57.75 77 PRO A N 1
ATOM 614 C CA . PRO A 1 77 ? -12.879 6.355 12.653 1.00 57.75 77 PRO A CA 1
ATOM 615 C C . PRO A 1 77 ? -13.061 6.334 14.180 1.00 57.75 77 PRO A C 1
ATOM 617 O O . PRO A 1 77 ? -12.070 6.4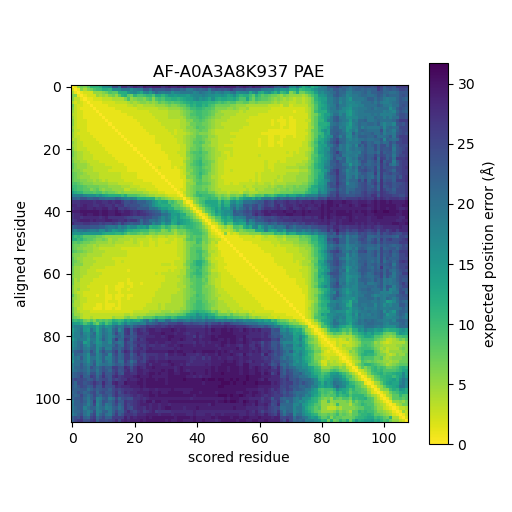74 14.889 1.00 57.75 77 PRO A O 1
ATOM 620 N N . ASP A 1 78 ? -14.287 6.091 14.670 1.00 52.59 78 ASP A N 1
ATOM 621 C CA . ASP A 1 78 ? -14.660 6.165 16.088 1.00 52.59 78 ASP A CA 1
ATOM 622 C C . ASP A 1 78 ? -15.802 5.195 16.450 1.00 52.59 78 ASP A C 1
ATOM 624 O O . ASP A 1 78 ? -16.981 5.535 16.330 1.00 52.59 78 ASP A O 1
ATOM 628 N N . GLY A 1 79 ? -15.485 4.016 16.988 1.00 54.16 79 GLY A N 1
ATOM 629 C CA . GLY A 1 79 ? -16.458 3.241 17.769 1.00 54.16 79 GLY A CA 1
ATOM 630 C C . GLY A 1 79 ? -17.699 2.730 17.001 1.00 54.16 79 GLY A C 1
ATOM 6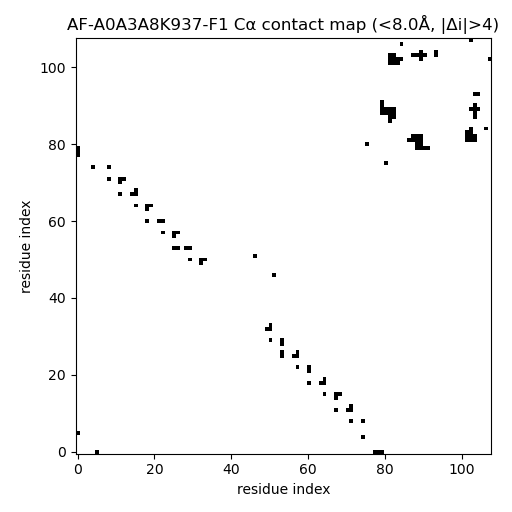31 O O . GLY A 1 79 ? -17.648 2.565 15.789 1.00 54.16 79 GLY A O 1
ATOM 632 N N . PRO A 1 80 ? -18.779 2.356 17.718 1.00 51.34 80 PRO A N 1
ATOM 633 C CA . PRO A 1 80 ? -19.819 1.444 17.229 1.00 51.34 80 PRO A CA 1
ATOM 634 C C . PRO A 1 80 ? -20.548 1.943 15.973 1.00 51.34 80 PRO A C 1
ATOM 636 O O . PRO A 1 80 ? -20.663 3.149 15.746 1.00 51.34 80 PRO A O 1
ATOM 639 N N . ALA A 1 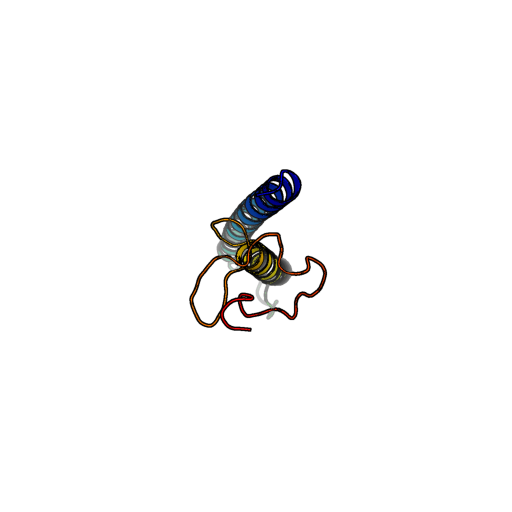81 ? -21.082 0.987 15.199 1.00 56.59 81 ALA A N 1
ATOM 640 C CA . ALA A 1 81 ? -21.897 1.222 14.007 1.00 56.59 81 ALA A CA 1
ATOM 641 C C . ALA A 1 81 ? -22.953 2.316 14.246 1.00 56.59 81 ALA A C 1
ATOM 643 O O . ALA A 1 81 ? -23.483 2.448 15.349 1.00 56.59 81 ALA A O 1
ATOM 644 N N . ARG A 1 82 ? -23.251 3.126 13.227 1.00 64.81 82 ARG A N 1
ATOM 645 C CA . ARG A 1 82 ? -24.158 4.281 13.329 1.00 64.81 82 ARG A CA 1
ATOM 646 C C . ARG A 1 82 ? -25.435 4.044 12.529 1.00 64.81 82 ARG A C 1
ATOM 648 O O . ARG A 1 82 ? -25.407 3.393 11.495 1.00 64.81 82 ARG A O 1
ATOM 655 N N . CYS A 1 83 ? -26.543 4.588 13.022 1.00 67.25 83 CYS A N 1
ATOM 656 C CA . CYS A 1 83 ? -27.846 4.545 12.362 1.00 67.25 83 CYS A CA 1
ATOM 657 C C . CYS A 1 83 ? -27.822 5.332 11.043 1.00 67.25 83 CYS A C 1
ATOM 659 O O . CYS A 1 83 ? -27.478 6.514 11.052 1.00 67.25 83 CYS A O 1
ATOM 661 N N . GLU A 1 84 ? -28.268 4.722 9.944 1.00 67.06 84 GLU A N 1
ATOM 662 C CA . GLU A 1 84 ? -28.365 5.367 8.626 1.00 67.06 84 GLU A CA 1
ATOM 663 C C . GLU A 1 84 ? -29.404 6.509 8.592 1.00 67.06 84 GLU A C 1
ATOM 665 O O . GLU A 1 84 ? -29.284 7.423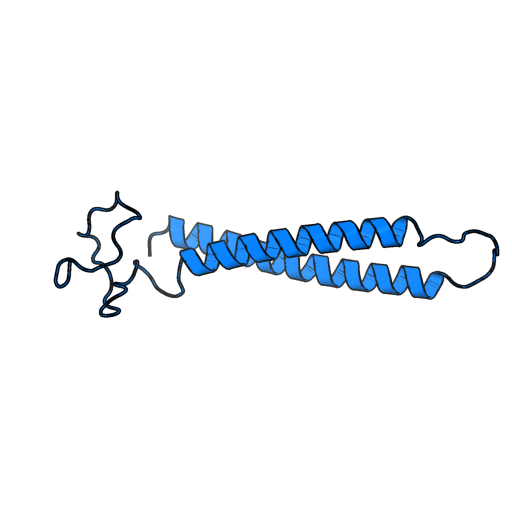 7.782 1.00 67.06 84 GLU A O 1
ATOM 670 N N . ILE A 1 85 ? -30.398 6.507 9.496 1.00 64.50 85 ILE A N 1
ATOM 671 C CA . ILE A 1 85 ? -31.480 7.514 9.528 1.00 64.50 85 ILE A CA 1
ATOM 672 C C . ILE A 1 85 ? -31.116 8.750 10.359 1.00 64.50 85 ILE A C 1
ATOM 674 O O . ILE A 1 85 ? -31.451 9.870 9.985 1.00 64.50 85 ILE A O 1
ATOM 678 N N . CYS A 1 86 ? -30.489 8.575 11.525 1.00 63.94 86 CYS A N 1
ATOM 679 C CA . CYS A 1 86 ? -30.257 9.686 12.459 1.00 63.94 86 CYS A CA 1
ATOM 680 C C . CYS A 1 86 ? -28.798 9.875 12.875 1.00 63.94 86 CYS A C 1
ATOM 682 O O . CYS A 1 86 ? -28.511 10.759 13.680 1.00 63.94 86 CYS A O 1
ATOM 684 N N . GLY A 1 87 ? -27.879 9.039 12.384 1.00 57.75 87 GLY A N 1
ATOM 685 C CA . GLY A 1 87 ? -26.445 9.135 12.668 1.00 57.75 87 GLY A CA 1
ATOM 686 C C . GLY A 1 87 ? -26.039 8.809 14.111 1.00 57.75 87 GLY A C 1
ATOM 687 O O . GLY A 1 87 ? -24.851 8.869 14.439 1.00 57.75 87 GLY A O 1
ATOM 688 N N . SER A 1 88 ? -26.995 8.465 14.982 1.00 62.41 88 SER A N 1
ATOM 689 C CA . SER A 1 88 ? -26.732 8.070 16.368 1.00 62.41 88 SER A CA 1
ATOM 690 C C . SER A 1 88 ? -26.009 6.726 16.420 1.00 62.41 88 SER A C 1
ATOM 692 O O . SER A 1 88 ? -26.280 5.841 15.606 1.00 62.41 88 SER A O 1
ATOM 694 N N . ALA A 1 89 ? -25.115 6.561 17.396 1.00 61.81 89 ALA A N 1
ATOM 695 C CA . ALA A 1 89 ? -24.465 5.283 17.656 1.00 61.81 89 ALA A CA 1
ATOM 696 C C . ALA A 1 89 ? -25.520 4.197 17.919 1.00 61.81 89 ALA A C 1
ATOM 698 O O . ALA A 1 89 ? -26.405 4.370 18.761 1.00 61.81 89 ALA A O 1
ATOM 699 N N . LEU A 1 90 ? -25.426 3.081 17.198 1.00 64.31 90 LEU A N 1
ATOM 700 C CA . LEU A 1 90 ? -26.161 1.865 17.507 1.00 64.31 90 LEU A CA 1
ATOM 701 C C . LEU A 1 90 ? -25.588 1.359 18.830 1.00 64.31 90 LEU A C 1
ATOM 703 O O . LEU A 1 90 ? -24.422 0.970 18.916 1.00 64.31 90 LEU A O 1
ATOM 707 N N . GLY A 1 91 ? -26.382 1.488 19.893 1.00 49.91 91 GLY A N 1
ATOM 708 C CA . GLY A 1 91 ? -25.960 1.105 21.234 1.00 49.91 91 GLY A CA 1
ATOM 709 C C . GLY A 1 91 ? -25.505 -0.361 21.283 1.00 49.91 91 GLY A C 1
ATOM 710 O O . GLY A 1 91 ? -25.941 -1.169 20.461 1.00 49.91 91 GLY A O 1
ATOM 711 N N . PRO A 1 92 ? -24.667 -0.736 22.265 1.00 53.25 92 PRO A N 1
ATOM 712 C CA . PRO A 1 92 ? -24.169 -2.107 22.426 1.00 53.25 92 PRO A CA 1
ATOM 713 C C . PRO A 1 92 ? -25.275 -3.153 22.664 1.00 53.25 92 PRO A C 1
ATOM 715 O O . PRO A 1 92 ? -24.976 -4.346 22.605 1.00 53.25 92 PRO A O 1
ATOM 718 N N . GLU A 1 93 ? -26.494 -2.677 22.942 1.00 51.59 93 GLU A N 1
ATOM 719 C CA . GLU A 1 93 ? -27.761 -3.388 23.150 1.00 51.59 93 GLU A CA 1
ATOM 720 C C . GLU A 1 93 ? -28.455 -3.790 21.833 1.00 51.59 93 GLU A C 1
ATOM 722 O O . GLU A 1 93 ? -29.349 -4.633 21.845 1.00 51.59 93 GLU A O 1
ATOM 727 N N . SER A 1 94 ? -28.081 -3.189 20.691 1.00 50.94 94 SER A N 1
ATOM 728 C CA . SER A 1 94 ? -28.566 -3.657 19.388 1.00 50.94 94 SER A CA 1
ATOM 729 C C . SER A 1 94 ? -28.002 -5.063 19.185 1.00 50.94 94 SER A C 1
ATOM 731 O O . SER A 1 94 ? -26.791 -5.232 19.371 1.00 50.94 94 SER A O 1
ATOM 733 N N . PRO A 1 95 ? -28.831 -6.082 18.891 1.00 45.03 95 PRO A N 1
ATOM 734 C CA . PRO A 1 95 ? -28.415 -7.478 18.934 1.00 45.03 95 PRO A CA 1
ATOM 735 C C . PRO A 1 95 ? -27.146 -7.648 18.101 1.00 45.03 95 PRO A C 1
ATOM 737 O O . PRO A 1 95 ? -27.161 -7.495 16.880 1.00 45.03 95 PRO A O 1
ATOM 740 N N . ARG A 1 96 ? -26.029 -7.922 18.791 1.00 45.22 96 ARG A N 1
ATOM 741 C CA . ARG A 1 96 ? -24.649 -7.988 18.267 1.00 45.22 96 ARG A CA 1
ATOM 742 C C . ARG A 1 96 ? -24.423 -9.102 17.228 1.00 45.22 96 ARG A C 1
ATOM 744 O O . ARG A 1 96 ? -23.294 -9.525 17.010 1.00 45.22 96 ARG A O 1
ATOM 751 N N . SER A 1 97 ? -25.483 -9.614 16.621 1.00 44.62 97 SER A N 1
ATOM 752 C CA . SER A 1 97 ? -25.501 -10.805 15.785 1.00 44.62 97 SER A CA 1
ATOM 753 C C . SER A 1 97 ? -26.088 -10.580 14.393 1.00 44.62 97 SER A C 1
ATOM 755 O O . SER A 1 97 ? -26.087 -11.527 13.614 1.00 44.62 97 SER A O 1
ATOM 757 N N . LEU A 1 98 ? -26.553 -9.373 14.043 1.00 50.44 98 LEU A N 1
ATOM 758 C CA . LEU A 1 98 ? -27.145 -9.117 12.726 1.00 50.44 98 LEU A CA 1
ATOM 759 C C . LEU A 1 98 ? -26.469 -7.925 12.020 1.00 50.44 98 LEU A C 1
ATOM 761 O O . LEU A 1 98 ? -26.801 -6.776 12.313 1.00 50.44 98 LEU A O 1
ATOM 765 N N . PRO A 1 99 ? -25.552 -8.168 11.058 1.00 52.91 99 PRO A N 1
ATOM 766 C CA . PRO A 1 99 ? -24.962 -7.121 10.209 1.00 52.91 99 PRO A CA 1
ATOM 767 C C . PRO A 1 99 ? -25.987 -6.392 9.313 1.00 52.91 99 PRO A C 1
ATOM 769 O O . PRO A 1 99 ? -25.637 -5.462 8.594 1.00 52.91 99 PRO A O 1
ATOM 772 N N . GLU A 1 100 ? -27.252 -6.804 9.355 1.00 56.41 100 GLU A N 1
ATOM 773 C CA . GLU A 1 100 ? -28.377 -6.236 8.609 1.00 56.41 100 GLU A CA 1
ATOM 774 C C . GLU A 1 100 ? -29.036 -5.044 9.324 1.00 56.41 100 GLU A C 1
ATOM 776 O O . GLU A 1 100 ? -29.834 -4.328 8.717 1.00 56.41 100 GLU A O 1
ATOM 781 N N . VAL A 1 101 ? -28.716 -4.801 10.602 1.00 58.16 101 VAL A N 1
ATOM 782 C CA . VAL A 1 101 ? -29.348 -3.729 11.382 1.00 58.16 101 VAL A CA 1
ATOM 783 C C . VAL A 1 101 ? -28.710 -2.382 11.044 1.00 58.16 101 VAL A C 1
ATOM 785 O O . VAL A 1 101 ? -27.663 -2.008 11.570 1.00 58.16 101 VAL A O 1
ATOM 788 N N . ARG A 1 102 ? -29.383 -1.644 10.160 1.00 63.53 102 ARG A N 1
ATOM 789 C CA . ARG A 1 102 ? -28.979 -0.320 9.655 1.00 63.53 102 ARG A CA 1
ATOM 790 C C . ARG A 1 102 ? -29.531 0.858 10.469 1.00 63.53 102 ARG A C 1
ATOM 792 O O . ARG A 1 102 ? -29.105 1.996 10.279 1.00 63.53 102 ARG A O 1
ATOM 799 N N . CYS A 1 103 ? -30.458 0.604 11.399 1.00 60.00 103 CYS A N 1
ATOM 800 C CA . CYS A 1 103 ? -31.203 1.637 12.129 1.00 60.00 103 CYS A CA 1
ATOM 801 C C . CYS A 1 103 ? -31.164 1.420 13.650 1.00 60.00 103 CYS A C 1
ATOM 803 O O . CYS A 1 103 ? -31.105 0.289 14.129 1.00 60.00 103 CYS A O 1
ATOM 805 N N . CYS A 1 104 ? -31.184 2.507 14.431 1.00 62.88 104 CYS A N 1
ATOM 806 C CA . CYS A 1 104 ? -31.244 2.429 15.894 1.00 62.88 104 CYS A CA 1
ATOM 807 C C . CYS A 1 104 ? -32.637 2.000 16.363 1.00 62.88 104 CYS A C 1
ATOM 809 O O . CYS A 1 104 ? -33.619 2.334 15.719 1.00 62.88 104 CYS A O 1
ATOM 811 N N . VAL A 1 105 ? -32.738 1.349 17.527 1.00 64.06 105 VAL A N 1
ATOM 812 C CA . VAL A 1 105 ? -34.013 0.839 18.084 1.00 64.06 105 VAL A CA 1
ATOM 813 C C . VAL A 1 105 ? -35.083 1.932 18.245 1.00 64.06 105 VAL A C 1
ATOM 815 O O . VAL A 1 105 ? -36.270 1.658 18.150 1.00 64.06 105 VAL A O 1
ATOM 818 N N . ALA A 1 106 ? -34.681 3.193 18.430 1.00 58.50 106 ALA A N 1
ATOM 819 C CA . ALA A 1 106 ? -35.605 4.328 18.500 1.00 58.50 106 ALA A CA 1
ATOM 820 C C . ALA A 1 106 ? -36.250 4.704 17.146 1.00 58.50 106 ALA A C 1
ATOM 822 O O . ALA A 1 106 ? -37.194 5.490 17.121 1.00 58.50 106 ALA A O 1
ATOM 823 N N . ARG A 1 107 ? -35.701 4.216 16.027 1.00 55.56 107 ARG A N 1
ATOM 824 C CA . ARG A 1 107 ? -36.132 4.498 14.646 1.00 55.56 107 ARG A CA 1
ATOM 825 C C . ARG A 1 107 ? -36.122 3.239 13.761 1.00 55.56 107 ARG A C 1
ATOM 827 O O . ARG A 1 107 ? -36.026 3.373 12.541 1.00 55.56 107 ARG A O 1
ATOM 834 N N . ALA A 1 108 ? -36.119 2.059 14.382 1.00 56.78 108 ALA A N 1
ATOM 835 C CA . ALA A 1 108 ? -36.230 0.764 13.719 1.00 56.78 108 ALA A CA 1
ATOM 836 C C . ALA A 1 108 ? -37.689 0.484 13.351 1.00 56.78 108 ALA A C 1
ATOM 838 O O . ALA A 1 108 ? -38.579 0.970 14.088 1.00 56.78 108 ALA A O 1
#

Foldseek 3Di:
DDPVLVVVLVVLVVLLVVLVVVLVVLVVVLVVCVVVCDDPDPDDPDDPPSNVVSVVSNVVSVVVNVVSVVVNVVSPPDDAQAAPPPRHHQDPPPPPPDPPPRHHPVGD